Protein AF-A0ABD0RM69-F1 (afdb_monomer_lite)

InterPro domains:
  IPR001611 Leucine-rich repeat [PF13855] (1-56)
  IPR032675 Leucine-rich repeat domain superfamily [G3DSA:3.80.10.10] (1-69)
  IPR050216 Leucine-rich repeat domain-containing protein [PTHR48051] (1-65)

Secondary structure (DSSP, 8-state):
--EEE-TTS--S---GGGGG-TT--EEE--SS--SS--GGGGG-TT--EEE-TTSS-------TTB---

pLDDT: mean 83.16, std 16.38, range [41.06, 96.19]

Sequence (69 aa):
LQTLVLDGNLLSALPAELGRLQRLAYLGLSFNEFTQVPAVLERLPAVERLCMAGNKAFRLLTLKHVDLR

Foldseek 3Di:
DQEDAPAQEADQADDLCVLVCQRHQYYHQAQYAHQADYPSVVSHVNHNEYEHHNYNHDDDDPPVDYDRD

Structure (mmCIF, N/CA/C/O backbone):
data_AF-A0ABD0RM69-F1
#
_entry.id   AF-A0ABD0RM69-F1
#
loop_
_atom_site.group_PDB
_atom_site.id
_atom_site.type_symbol
_atom_site.label_atom_id
_atom_site.label_alt_id
_a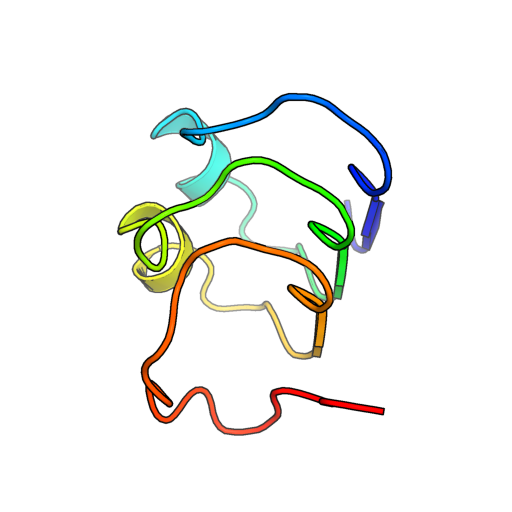tom_site.label_comp_id
_atom_site.label_asym_id
_atom_site.label_entity_id
_atom_site.label_seq_id
_atom_site.pdbx_PDB_ins_code
_atom_site.Cartn_x
_atom_site.Cartn_y
_atom_site.Cartn_z
_atom_site.occupancy
_atom_site.B_iso_or_equiv
_atom_site.auth_seq_id
_atom_site.auth_comp_id
_atom_site.auth_asym_id
_atom_site.auth_atom_id
_atom_site.pdbx_PDB_model_num
ATOM 1 N N . LEU A 1 1 ? -15.818 -0.610 4.808 1.00 65.31 1 LEU A N 1
ATOM 2 C CA . LEU A 1 1 ? -15.152 -1.585 3.922 1.00 65.31 1 LEU A CA 1
ATOM 3 C C . LEU A 1 1 ? -14.030 -2.239 4.708 1.00 65.31 1 LEU A C 1
ATOM 5 O O . LEU A 1 1 ? -13.216 -1.492 5.228 1.00 65.31 1 LEU A O 1
ATOM 9 N N . GLN A 1 2 ? -14.025 -3.566 4.838 1.00 87.75 2 GLN A N 1
ATOM 10 C CA . GLN A 1 2 ? -12.968 -4.307 5.548 1.00 87.75 2 GLN A CA 1
ATOM 11 C C . GLN A 1 2 ? -11.925 -4.899 4.595 1.00 87.75 2 GLN A C 1
ATOM 13 O O . GLN A 1 2 ? -10.780 -5.073 4.990 1.00 87.75 2 GLN A O 1
ATOM 18 N N . THR A 1 3 ? -12.288 -5.134 3.336 1.00 93.94 3 THR A N 1
ATOM 19 C CA . THR A 1 3 ? -11.439 -5.802 2.347 1.00 93.94 3 THR A CA 1
ATOM 20 C C . THR A 1 3 ? -11.511 -5.044 1.030 1.00 93.94 3 THR A C 1
ATOM 22 O O . THR A 1 3 ? -12.605 -4.732 0.565 1.00 93.94 3 THR A O 1
ATOM 25 N N . LEU A 1 4 ? -10.358 -4.754 0.436 1.00 94.75 4 LEU A N 1
ATOM 26 C CA . LEU A 1 4 ? -10.226 -4.178 -0.898 1.00 94.75 4 LEU A CA 1
ATOM 27 C C . LEU A 1 4 ? -9.210 -5.011 -1.680 1.00 94.75 4 LEU A C 1
ATOM 29 O O . LEU A 1 4 ? -8.075 -5.154 -1.241 1.00 94.75 4 LEU A O 1
ATOM 33 N N . VAL A 1 5 ? -9.622 -5.569 -2.815 1.00 95.06 5 VAL A N 1
ATOM 34 C CA . VAL A 1 5 ? -8.771 -6.406 -3.671 1.00 95.06 5 VAL A CA 1
ATOM 35 C C . VAL A 1 5 ? -8.630 -5.715 -5.018 1.00 95.06 5 VAL A C 1
ATOM 37 O O . VAL A 1 5 ? -9.627 -5.472 -5.692 1.00 95.06 5 VAL A O 1
ATOM 40 N N . LEU A 1 6 ? -7.397 -5.373 -5.380 1.00 95.31 6 LEU A N 1
ATOM 41 C CA . LEU A 1 6 ? -7.021 -4.726 -6.638 1.00 95.31 6 LEU A CA 1
ATOM 42 C C . LEU A 1 6 ? -5.935 -5.537 -7.363 1.00 95.31 6 LEU A C 1
ATOM 44 O O . LEU A 1 6 ? -5.180 -4.995 -8.174 1.00 95.31 6 LEU A O 1
ATOM 48 N N . ASP A 1 7 ? -5.836 -6.828 -7.052 1.00 94.06 7 ASP A N 1
ATOM 49 C CA . ASP A 1 7 ? -4.844 -7.724 -7.636 1.00 94.06 7 ASP A CA 1
ATOM 50 C C . ASP A 1 7 ? -5.008 -7.834 -9.163 1.00 94.06 7 ASP A C 1
ATOM 52 O O . ASP A 1 7 ? -6.126 -7.764 -9.677 1.00 94.06 7 ASP A O 1
ATOM 56 N N . GLY A 1 8 ? -3.904 -8.028 -9.889 1.00 94.88 8 GLY A N 1
ATOM 57 C CA . GLY A 1 8 ? -3.923 -8.299 -11.332 1.00 94.88 8 GLY A CA 1
ATOM 58 C C . GLY A 1 8 ? -4.289 -7.095 -12.202 1.00 94.88 8 GLY A C 1
ATOM 59 O O . GLY A 1 8 ? -4.882 -7.268 -13.265 1.00 94.88 8 GLY A O 1
ATOM 60 N N . ASN A 1 9 ? -3.969 -5.883 -11.751 1.00 96.19 9 ASN A N 1
ATOM 61 C CA . ASN A 1 9 ? -4.186 -4.652 -12.508 1.00 96.19 9 ASN A CA 1
ATOM 62 C C . ASN A 1 9 ? -2.850 -4.056 -12.979 1.00 96.19 9 ASN A C 1
ATOM 64 O O . ASN A 1 9 ? -1.783 -4.622 -12.776 1.00 96.19 9 ASN A O 1
ATOM 68 N N . LEU A 1 10 ? -2.901 -2.895 -13.632 1.00 95.44 10 LEU A N 1
ATOM 69 C CA . LEU A 1 10 ? -1.714 -2.158 -14.084 1.00 95.44 10 LEU A CA 1
ATOM 70 C C . LEU A 1 10 ? -1.456 -0.918 -13.214 1.00 95.44 10 LEU A C 1
ATOM 72 O O . LEU A 1 10 ? -1.036 0.129 -13.709 1.00 95.44 10 LEU A O 1
ATOM 76 N N . LEU A 1 11 ? -1.779 -0.991 -11.918 1.00 95.38 11 LEU A N 1
ATOM 77 C CA . LEU A 1 11 ? -1.664 0.154 -11.019 1.00 95.38 11 LEU A CA 1
ATOM 78 C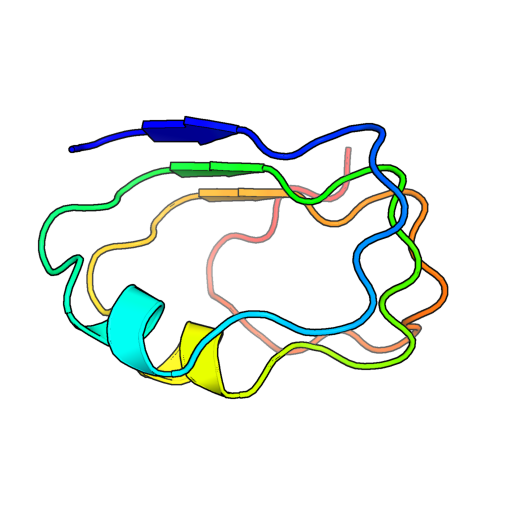 C . LEU A 1 11 ? -0.199 0.422 -10.676 1.00 95.38 11 LEU A C 1
ATOM 80 O O . LEU A 1 11 ? 0.519 -0.467 -10.231 1.00 95.38 11 LEU A O 1
ATOM 84 N N . SER A 1 12 ? 0.225 1.673 -10.827 1.00 92.69 12 SER A N 1
ATOM 85 C CA . SER A 1 12 ? 1.546 2.160 -10.401 1.00 92.69 12 SER A CA 1
ATOM 86 C C . SER A 1 12 ? 1.467 3.167 -9.248 1.00 92.69 12 SER A C 1
ATOM 88 O O . SER A 1 12 ? 2.479 3.484 -8.621 1.00 92.69 12 SER A O 1
ATOM 90 N N . ALA A 1 13 ? 0.262 3.657 -8.943 1.00 93.12 13 ALA A N 1
ATOM 91 C CA . ALA A 1 13 ? -0.031 4.587 -7.861 1.00 93.12 13 ALA A CA 1
ATOM 92 C C . ALA A 1 13 ? -1.419 4.304 -7.265 1.00 93.12 13 ALA A C 1
ATOM 94 O O . ALA A 1 13 ? -2.282 3.708 -7.909 1.00 93.12 13 ALA A O 1
ATOM 95 N N . LEU A 1 14 ? -1.628 4.754 -6.027 1.00 93.88 14 LEU A N 1
ATOM 96 C CA . LEU A 1 14 ? -2.928 4.748 -5.362 1.00 93.88 14 LEU A CA 1
ATOM 97 C C . LEU A 1 14 ? -3.346 6.189 -5.039 1.00 93.88 14 LEU A C 1
ATOM 99 O O . LEU A 1 14 ? -2.486 6.996 -4.675 1.00 93.88 14 LEU A O 1
ATOM 103 N N . PRO A 1 15 ? -4.644 6.518 -5.138 1.00 93.44 15 PRO A N 1
ATOM 104 C CA . PRO A 1 15 ? -5.146 7.848 -4.816 1.00 93.44 15 PRO A CA 1
ATOM 105 C C . PR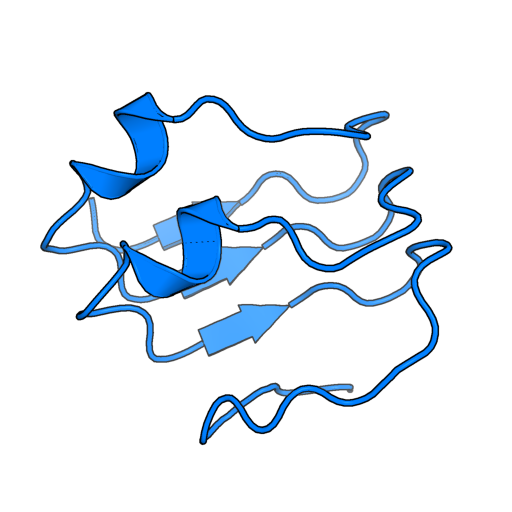O A 1 15 ? -4.989 8.154 -3.321 1.00 93.44 15 PRO A C 1
ATOM 107 O O . PRO A 1 15 ? -5.160 7.275 -2.472 1.00 93.44 15 PRO A O 1
ATOM 110 N N . ALA A 1 16 ? -4.708 9.414 -2.980 1.00 91.56 16 ALA A N 1
ATOM 111 C CA . ALA A 1 16 ? -4.518 9.845 -1.591 1.00 91.56 16 ALA A CA 1
ATOM 112 C C . ALA A 1 16 ? -5.791 9.668 -0.742 1.00 91.56 16 ALA A C 1
ATOM 114 O O . ALA A 1 16 ? -5.724 9.464 0.472 1.00 91.56 16 ALA A O 1
ATOM 115 N N . GLU A 1 17 ? -6.954 9.705 -1.391 1.00 93.25 17 GLU A N 1
ATOM 116 C CA . GLU A 1 17 ? -8.279 9.509 -0.813 1.00 93.25 17 GLU A CA 1
ATOM 117 C C . GLU A 1 17 ? -8.448 8.115 -0.206 1.00 93.25 17 GLU A C 1
ATOM 119 O O . GLU A 1 17 ? -9.247 7.959 0.719 1.00 93.25 17 GLU A O 1
ATOM 124 N N . LEU A 1 18 ? -7.671 7.119 -0.656 1.00 92.56 18 LEU A N 1
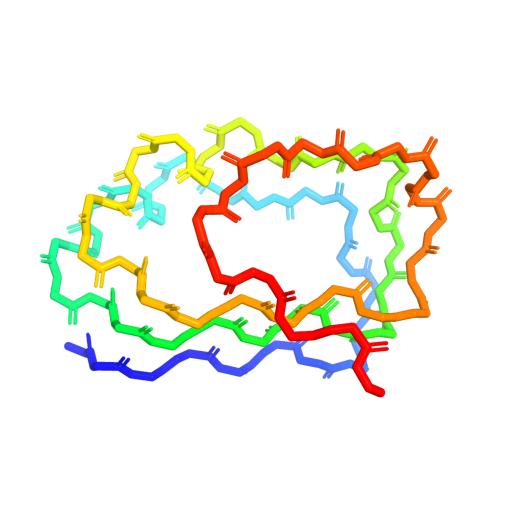ATOM 125 C CA . LEU A 1 18 ? -7.703 5.770 -0.095 1.00 92.56 18 LEU A CA 1
ATOM 126 C C . LEU A 1 18 ? -7.366 5.775 1.404 1.00 92.56 18 LEU A C 1
ATOM 128 O O . LEU A 1 18 ? -7.957 5.014 2.165 1.00 92.56 18 LEU A O 1
ATOM 132 N N . GLY A 1 19 ? -6.528 6.714 1.859 1.00 90.31 19 GLY A N 1
ATOM 133 C CA . GLY A 1 19 ? -6.205 6.919 3.277 1.00 90.31 19 GLY A CA 1
ATOM 134 C C . GLY A 1 19 ? -7.406 7.301 4.157 1.00 90.31 19 GLY A C 1
ATOM 135 O O . GLY A 1 19 ? -7.307 7.329 5.379 1.00 90.31 19 GLY A O 1
ATOM 136 N N . ARG A 1 20 ? -8.579 7.589 3.576 1.00 92.75 20 ARG A N 1
ATOM 137 C CA . ARG A 1 20 ? -9.824 7.808 4.333 1.00 92.75 20 ARG A CA 1
ATOM 138 C C . ARG A 1 20 ? -10.505 6.504 4.748 1.00 92.75 20 ARG A C 1
ATOM 140 O O . ARG A 1 20 ? -11.449 6.544 5.536 1.00 92.75 20 ARG A O 1
ATOM 147 N N . LEU A 1 21 ? -10.047 5.349 4.263 1.00 92.88 21 LEU A N 1
ATOM 148 C CA . LEU A 1 21 ? -10.620 4.046 4.595 1.00 92.88 21 LEU A CA 1
ATOM 149 C C . LEU A 1 21 ? -10.165 3.559 5.982 1.00 92.88 21 LEU A C 1
ATOM 151 O O . LEU A 1 21 ? -9.439 2.581 6.121 1.00 92.88 21 LEU A O 1
ATOM 155 N N . GLN A 1 22 ? -10.675 4.207 7.031 1.00 90.19 22 GLN A N 1
ATOM 156 C CA . GLN A 1 22 ? -10.325 3.965 8.442 1.00 90.19 22 GLN A CA 1
ATOM 157 C C . GLN A 1 22 ? -10.696 2.569 8.979 1.00 90.19 22 GLN A C 1
ATOM 159 O O . GLN A 1 22 ? -10.389 2.239 10.120 1.00 90.19 22 GLN A O 1
ATOM 164 N N . ARG A 1 23 ? -11.420 1.763 8.197 1.00 93.62 23 ARG A N 1
ATOM 165 C CA . ARG A 1 23 ? -11.890 0.420 8.582 1.00 93.62 23 ARG A CA 1
ATOM 166 C C . ARG A 1 23 ? -11.364 -0.684 7.666 1.00 93.62 23 ARG A C 1
ATOM 168 O O . ARG A 1 23 ? -11.821 -1.818 7.791 1.00 93.62 23 ARG A O 1
ATOM 175 N N . LEU A 1 24 ? -10.467 -0.350 6.736 1.00 93.44 24 LEU A N 1
ATOM 176 C CA . LEU A 1 24 ? -9.887 -1.325 5.823 1.00 93.44 24 LEU A CA 1
ATOM 177 C C . LEU A 1 24 ? -8.904 -2.208 6.589 1.00 93.44 24 LEU A C 1
ATOM 179 O O . LEU A 1 24 ? -7.938 -1.689 7.126 1.00 93.44 24 LEU A O 1
ATOM 183 N N . ALA A 1 25 ? -9.164 -3.512 6.622 1.00 91.44 25 ALA A N 1
ATOM 184 C CA . ALA A 1 25 ? -8.360 -4.516 7.314 1.00 91.44 25 ALA A CA 1
ATOM 185 C C . ALA A 1 25 ? -7.490 -5.339 6.349 1.00 91.44 25 ALA A C 1
ATOM 187 O O . ALA A 1 25 ? -6.399 -5.767 6.717 1.00 91.44 25 ALA A O 1
ATOM 188 N N . TYR A 1 26 ? -7.950 -5.538 5.110 1.00 91.31 26 TYR A N 1
ATOM 189 C CA . TYR A 1 26 ? -7.228 -6.257 4.062 1.00 91.31 26 TYR A CA 1
ATOM 190 C C . TYR A 1 26 ? -7.108 -5.418 2.788 1.00 91.31 26 TYR A C 1
ATOM 192 O O . TYR A 1 26 ? -8.114 -4.891 2.300 1.00 91.31 26 TYR A O 1
ATOM 200 N N . LEU A 1 27 ? -5.902 -5.364 2.222 1.00 92.75 27 LEU A N 1
ATOM 201 C CA . LEU A 1 27 ? -5.612 -4.738 0.936 1.00 92.75 27 LEU A CA 1
ATOM 202 C C . LEU A 1 27 ? -4.787 -5.674 0.035 1.00 92.75 27 LEU A C 1
ATOM 204 O O . LEU A 1 27 ? -3.644 -5.997 0.352 1.00 92.75 27 LEU A O 1
ATOM 208 N N . GLY A 1 28 ? -5.362 -6.080 -1.097 1.00 93.62 28 GLY A N 1
ATOM 209 C CA . GLY A 1 28 ? -4.669 -6.804 -2.166 1.00 93.62 28 GLY A CA 1
ATOM 210 C C . GLY A 1 28 ? -4.233 -5.851 -3.277 1.00 93.62 28 GLY A C 1
ATOM 211 O O . GLY A 1 28 ? -5.063 -5.120 -3.817 1.00 93.62 28 GLY A O 1
ATOM 212 N N . LEU A 1 29 ? -2.939 -5.833 -3.586 1.00 93.75 29 LEU A N 1
ATOM 213 C CA . LEU A 1 29 ? -2.311 -5.095 -4.687 1.00 93.75 29 LEU A CA 1
ATOM 214 C C . LEU A 1 29 ? -1.349 -5.991 -5.482 1.00 93.75 29 LEU A C 1
ATOM 216 O O . LEU A 1 29 ? -0.464 -5.486 -6.174 1.00 93.75 29 LEU A O 1
ATOM 220 N N . SER A 1 30 ? -1.451 -7.311 -5.355 1.00 92.62 30 SER A N 1
ATOM 221 C CA . SER A 1 30 ? -0.552 -8.250 -6.020 1.00 92.62 30 SER A CA 1
ATOM 222 C C . SER A 1 30 ? -0.661 -8.138 -7.542 1.00 92.62 30 SER A C 1
ATOM 224 O O . SER A 1 30 ? -1.704 -7.760 -8.069 1.00 92.62 30 SER A O 1
ATOM 226 N N . PHE A 1 31 ? 0.410 -8.467 -8.260 1.00 93.62 31 PHE A N 1
ATOM 227 C CA . PHE A 1 31 ? 0.468 -8.447 -9.724 1.00 93.62 31 PHE A CA 1
ATOM 228 C C . PHE A 1 31 ? 0.028 -7.094 -10.301 1.00 93.62 31 PHE A C 1
ATOM 230 O O . PHE A 1 31 ? -0.911 -7.015 -11.087 1.00 93.62 31 PHE A O 1
ATOM 237 N N . ASN A 1 32 ? 0.688 -6.032 -9.835 1.00 94.38 32 ASN A N 1
ATOM 238 C CA . ASN A 1 32 ? 0.538 -4.662 -10.314 1.00 94.38 32 ASN A CA 1
ATOM 239 C C . ASN A 1 32 ? 1.908 -4.095 -10.735 1.00 94.38 32 ASN A C 1
ATOM 241 O O . ASN A 1 32 ? 2.913 -4.802 -10.804 1.00 94.38 32 ASN A O 1
ATOM 245 N N . GLU A 1 33 ? 1.958 -2.797 -11.020 1.00 94.81 33 GLU A N 1
ATOM 246 C CA . GLU A 1 33 ? 3.116 -2.097 -11.576 1.00 94.81 33 GLU A CA 1
ATOM 247 C C . GLU A 1 33 ? 3.785 -1.160 -10.553 1.00 94.81 33 GLU A C 1
ATOM 249 O O . GLU A 1 33 ? 4.508 -0.228 -10.918 1.00 94.81 33 GLU A O 1
ATOM 254 N N . PHE A 1 34 ? 3.563 -1.382 -9.251 1.00 91.88 34 PHE A N 1
ATOM 255 C CA . PHE A 1 34 ? 4.161 -0.559 -8.201 1.00 91.88 34 PHE A CA 1
ATOM 256 C C . PHE A 1 34 ? 5.678 -0.762 -8.166 1.00 91.88 34 PHE A C 1
ATOM 258 O O . PHE A 1 34 ? 6.158 -1.865 -7.922 1.00 91.88 34 PHE A O 1
ATOM 265 N N . THR A 1 35 ? 6.444 0.310 -8.374 1.00 90.25 35 THR A N 1
ATOM 266 C CA . THR A 1 35 ? 7.918 0.330 -8.250 1.00 90.25 35 THR A CA 1
ATOM 267 C C . THR A 1 35 ? 8.390 0.712 -6.848 1.00 90.25 35 THR A C 1
ATOM 269 O O . THR A 1 35 ? 9.544 0.490 -6.489 1.00 90.25 35 THR A O 1
ATOM 272 N N . GLN A 1 36 ? 7.486 1.260 -6.041 1.00 86.38 36 GLN A N 1
ATOM 273 C CA . GLN A 1 36 ? 7.689 1.643 -4.651 1.00 86.38 36 GLN A CA 1
ATOM 274 C C . GLN A 1 36 ? 6.417 1.364 -3.854 1.00 86.38 36 GLN A C 1
ATOM 276 O O . GLN A 1 36 ? 5.326 1.269 -4.418 1.00 86.38 36 GLN A O 1
ATOM 281 N N . VAL A 1 37 ? 6.554 1.261 -2.536 1.00 85.00 37 VAL A N 1
ATOM 282 C CA . VAL A 1 37 ? 5.415 1.141 -1.624 1.00 85.00 37 VAL A CA 1
ATOM 283 C C . VAL A 1 37 ? 4.649 2.478 -1.618 1.00 85.00 37 VAL A C 1
ATOM 285 O O . VAL A 1 37 ? 5.257 3.510 -1.335 1.00 85.00 37 VAL A O 1
ATOM 288 N N . PRO A 1 38 ? 3.342 2.513 -1.943 1.00 86.81 38 PRO A N 1
ATOM 289 C CA . PRO A 1 38 ? 2.579 3.760 -1.969 1.00 86.81 38 PRO A CA 1
ATOM 290 C C . PRO A 1 38 ? 2.502 4.427 -0.592 1.00 86.81 38 PRO A C 1
ATOM 292 O O . PRO A 1 38 ? 2.047 3.811 0.370 1.00 86.81 38 PRO A O 1
ATOM 295 N N . ALA A 1 39 ? 2.834 5.720 -0.509 1.00 87.69 39 ALA A N 1
ATOM 296 C CA . ALA A 1 39 ? 2.789 6.486 0.745 1.00 87.69 39 ALA A CA 1
ATOM 297 C C . ALA A 1 39 ? 1.396 6.510 1.406 1.00 87.69 39 ALA A C 1
ATOM 299 O O . ALA A 1 39 ? 1.269 6.674 2.616 1.00 87.69 39 ALA A O 1
ATOM 300 N N . VAL A 1 40 ? 0.322 6.301 0.634 1.00 91.31 40 VAL A N 1
ATOM 301 C CA . VAL A 1 40 ? -1.038 6.212 1.186 1.00 91.31 40 VAL A CA 1
ATOM 302 C C . VAL A 1 40 ? -1.207 5.053 2.173 1.00 91.31 40 VAL A C 1
ATOM 304 O O . VAL A 1 40 ? -2.069 5.135 3.044 1.00 91.31 40 VAL A O 1
ATOM 307 N N . LEU A 1 41 ? -0.372 4.010 2.090 1.00 87.06 41 LEU A N 1
ATOM 308 C CA . LEU A 1 41 ? -0.403 2.878 3.017 1.00 87.06 41 LEU A CA 1
ATOM 309 C C . LEU A 1 41 ? -0.082 3.299 4.458 1.00 87.06 41 LEU A C 1
ATOM 311 O O . LEU A 1 41 ? -0.626 2.719 5.391 1.00 87.06 41 LEU A O 1
ATOM 315 N N . GLU A 1 42 ? 0.702 4.363 4.652 1.00 85.88 42 GLU A N 1
ATOM 316 C CA . GLU A 1 42 ? 0.964 4.944 5.978 1.00 85.88 42 GLU A CA 1
ATOM 317 C C . GLU A 1 42 ? -0.292 5.568 6.605 1.00 85.88 42 GLU A C 1
ATOM 319 O O . GLU A 1 42 ? -0.380 5.738 7.819 1.00 85.88 42 GLU A O 1
ATOM 324 N N . ARG A 1 43 ? -1.293 5.904 5.782 1.00 90.12 43 ARG A N 1
ATOM 325 C CA . ARG A 1 43 ? -2.548 6.550 6.196 1.00 90.12 43 ARG A CA 1
ATOM 326 C C . ARG A 1 43 ? -3.692 5.550 6.370 1.00 90.12 43 ARG A C 1
ATOM 328 O O . ARG A 1 43 ? -4.839 5.967 6.502 1.00 90.12 43 ARG A O 1
ATOM 335 N N . LEU A 1 44 ? -3.401 4.249 6.360 1.00 89.94 44 LEU A N 1
ATOM 336 C CA . LEU A 1 44 ? -4.373 3.171 6.535 1.00 89.94 44 LEU A CA 1
ATOM 337 C C . LEU A 1 44 ? -4.176 2.492 7.903 1.00 89.94 44 LEU A C 1
ATOM 339 O O . LEU A 1 44 ? -3.622 1.396 7.975 1.00 89.94 44 LEU A O 1
ATOM 343 N N . PRO A 1 45 ? -4.630 3.114 9.009 1.00 84.75 45 PRO A N 1
ATOM 344 C CA . PRO A 1 45 ? -4.259 2.690 10.362 1.00 84.75 45 PRO A CA 1
ATOM 345 C C . PRO A 1 45 ? -4.835 1.331 10.780 1.00 84.75 45 PRO A C 1
ATOM 347 O O . PRO A 1 45 ? -4.369 0.753 11.756 1.00 84.75 45 PRO A O 1
ATOM 350 N N . ALA A 1 46 ? -5.859 0.841 10.079 1.00 89.19 46 ALA A N 1
ATOM 351 C CA . ALA A 1 46 ? -6.549 -0.404 10.400 1.00 89.19 46 ALA A CA 1
ATOM 352 C C . ALA A 1 46 ? -6.136 -1.587 9.508 1.00 89.19 46 ALA A C 1
ATOM 354 O O . ALA A 1 46 ? -6.685 -2.672 9.684 1.00 89.19 46 ALA A O 1
ATOM 355 N N . VAL A 1 47 ? -5.214 -1.400 8.549 1.00 89.38 47 VAL A N 1
ATOM 356 C CA . VAL A 1 47 ? -4.806 -2.485 7.643 1.00 89.38 47 VAL A CA 1
ATOM 357 C C . VAL A 1 47 ? -3.930 -3.473 8.401 1.00 89.38 47 VAL A C 1
ATOM 359 O O . VAL A 1 47 ? -2.818 -3.160 8.817 1.00 89.38 47 VAL A O 1
ATOM 362 N N . GLU A 1 48 ? -4.446 -4.686 8.551 1.00 86.56 48 GLU A N 1
ATOM 363 C CA . GLU A 1 48 ? -3.775 -5.802 9.216 1.00 86.56 48 GLU A CA 1
ATOM 364 C C . GLU A 1 48 ? -3.086 -6.727 8.213 1.00 86.56 48 GLU A C 1
ATOM 366 O O . GLU A 1 48 ? -2.097 -7.374 8.547 1.00 86.56 48 GLU A O 1
ATOM 371 N N . ARG A 1 49 ? -3.608 -6.802 6.982 1.00 87.25 49 ARG A N 1
ATOM 372 C CA . ARG A 1 49 ? -3.077 -7.644 5.909 1.00 87.25 49 ARG A CA 1
ATOM 373 C C . ARG A 1 49 ? -2.915 -6.854 4.618 1.00 87.25 49 ARG A C 1
ATOM 375 O O . ARG A 1 49 ? -3.876 -6.280 4.108 1.00 87.25 49 ARG A O 1
ATOM 382 N N . LEU A 1 50 ? -1.701 -6.876 4.080 1.00 88.81 50 LEU A N 1
ATOM 383 C CA . LEU A 1 50 ? -1.340 -6.265 2.805 1.00 88.81 50 LEU A CA 1
ATOM 384 C C . LEU A 1 50 ? -0.621 -7.298 1.933 1.00 88.81 50 LEU A C 1
ATOM 386 O O . LEU A 1 50 ? 0.401 -7.840 2.352 1.00 88.81 50 LEU A O 1
ATOM 390 N N . CYS A 1 51 ? -1.121 -7.518 0.718 1.00 88.69 51 CYS A N 1
ATOM 391 C CA . CYS A 1 51 ? -0.472 -8.352 -0.292 1.00 88.69 51 CYS A CA 1
ATOM 392 C C . CYS A 1 51 ? -0.008 -7.469 -1.458 1.00 88.69 51 CYS A C 1
ATOM 394 O O . CYS A 1 51 ? -0.807 -6.744 -2.041 1.00 88.69 51 CYS A O 1
ATOM 396 N N . MET A 1 52 ? 1.286 -7.511 -1.789 1.00 89.00 52 MET A N 1
ATOM 397 C CA . MET A 1 52 ? 1.882 -6.770 -2.915 1.00 89.00 52 MET A CA 1
ATOM 398 C C . MET A 1 52 ? 2.808 -7.657 -3.764 1.00 89.00 52 MET A C 1
ATOM 400 O O . MET A 1 52 ? 3.716 -7.152 -4.428 1.00 89.00 52 MET A O 1
ATOM 404 N N . ALA A 1 53 ? 2.618 -8.978 -3.734 1.00 87.88 53 ALA A N 1
ATOM 405 C CA . ALA A 1 53 ? 3.460 -9.919 -4.473 1.00 87.88 53 ALA A CA 1
ATOM 406 C C . ALA A 1 53 ? 3.415 -9.632 -5.983 1.00 87.88 53 ALA A C 1
ATOM 408 O O . ALA A 1 53 ? 2.420 -9.126 -6.491 1.00 87.88 53 ALA A O 1
ATOM 409 N N . GLY A 1 54 ? 4.490 -9.920 -6.718 1.00 88.69 54 GLY A N 1
ATOM 410 C CA . GLY A 1 54 ? 4.509 -9.707 -8.171 1.00 88.69 54 GLY A CA 1
ATOM 411 C C . GLY A 1 54 ? 4.450 -8.237 -8.612 1.00 88.69 54 GLY A C 1
ATOM 412 O O . GLY A 1 54 ? 4.047 -7.969 -9.736 1.00 88.69 54 GLY A O 1
ATOM 413 N N . ASN A 1 55 ? 4.833 -7.295 -7.743 1.00 88.50 55 ASN A N 1
ATOM 414 C CA . ASN A 1 55 ? 5.106 -5.904 -8.112 1.00 88.50 55 ASN A CA 1
ATOM 415 C C . ASN A 1 55 ? 6.601 -5.680 -8.379 1.00 88.50 55 ASN A C 1
ATOM 417 O O . ASN A 1 55 ? 7.447 -6.499 -8.024 1.00 88.50 55 ASN A O 1
ATOM 421 N N . LYS A 1 56 ? 6.936 -4.528 -8.964 1.00 85.31 56 LYS A N 1
ATOM 422 C CA . LYS A 1 56 ? 8.320 -4.122 -9.265 1.00 85.31 56 LYS A CA 1
ATOM 423 C C . LYS A 1 56 ? 9.074 -3.567 -8.046 1.00 85.31 56 LYS A C 1
ATOM 425 O O . LYS A 1 56 ? 10.287 -3.383 -8.106 1.00 85.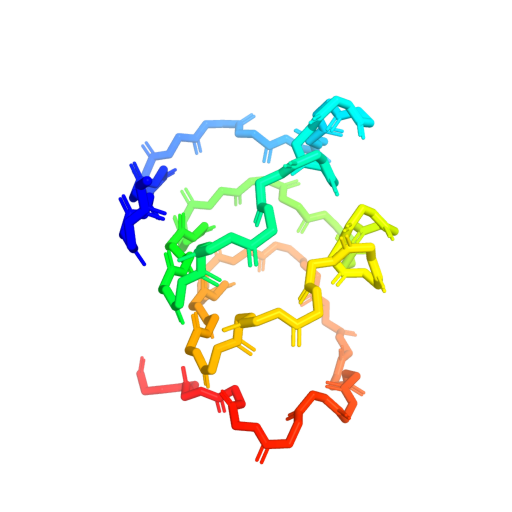31 56 LYS A O 1
ATOM 430 N N . ALA A 1 57 ? 8.369 -3.280 -6.952 1.00 69.75 57 ALA A N 1
ATOM 431 C CA . ALA A 1 57 ? 8.922 -2.716 -5.730 1.00 69.75 57 ALA A CA 1
ATOM 432 C C . ALA A 1 57 ? 9.725 -3.763 -4.945 1.00 69.75 57 ALA A C 1
ATOM 434 O O . ALA A 1 57 ? 9.162 -4.707 -4.394 1.00 69.75 57 ALA A O 1
ATOM 435 N N . PHE A 1 58 ? 11.040 -3.563 -4.835 1.00 60.34 58 PHE A N 1
ATOM 436 C CA . PHE A 1 58 ? 11.916 -4.396 -4.013 1.00 60.34 58 PHE A CA 1
ATOM 437 C C . PHE A 1 58 ? 12.467 -3.596 -2.828 1.00 60.34 58 PHE A C 1
ATOM 439 O O . PHE A 1 58 ? 13.564 -3.048 -2.909 1.00 60.34 58 PHE A O 1
ATOM 446 N N . ARG A 1 59 ? 11.717 -3.524 -1.717 1.00 49.47 59 ARG A N 1
ATOM 447 C CA . ARG A 1 59 ? 12.286 -3.367 -0.364 1.00 49.47 59 ARG A CA 1
ATOM 448 C C . ARG A 1 59 ? 11.226 -3.578 0.718 1.00 49.47 59 ARG A C 1
ATOM 450 O O . ARG A 1 59 ? 10.191 -2.922 0.713 1.00 49.47 59 ARG A O 1
ATOM 457 N N . LEU A 1 60 ? 11.532 -4.471 1.660 1.00 46.72 60 LEU A N 1
ATOM 458 C CA . LEU A 1 60 ? 10.800 -4.684 2.910 1.00 46.72 60 LEU A CA 1
ATOM 459 C C . LEU A 1 60 ? 10.666 -3.357 3.673 1.00 46.72 60 LEU A C 1
ATOM 461 O O . LEU A 1 60 ? 11.640 -2.878 4.254 1.00 46.72 60 LEU A O 1
ATOM 465 N N . LEU A 1 61 ? 9.467 -2.777 3.684 1.00 45.62 61 LEU A N 1
ATOM 466 C CA . LEU A 1 61 ? 9.065 -1.861 4.744 1.00 45.62 61 LEU A CA 1
ATOM 467 C C . LEU A 1 61 ? 8.302 -2.670 5.785 1.00 45.62 61 LEU A C 1
ATOM 469 O O . LEU A 1 61 ? 7.404 -3.448 5.466 1.00 45.62 61 LEU A O 1
ATOM 473 N N . THR A 1 62 ? 8.722 -2.498 7.029 1.00 44.19 62 THR A N 1
ATOM 474 C CA . THR A 1 62 ? 8.274 -3.175 8.242 1.00 44.19 62 THR A CA 1
ATOM 475 C C . THR A 1 62 ? 6.827 -2.802 8.588 1.00 44.19 62 THR A C 1
ATOM 477 O O . THR A 1 62 ? 6.555 -2.172 9.604 1.00 44.19 62 THR A O 1
ATOM 480 N N . LEU A 1 63 ? 5.863 -3.172 7.747 1.00 50.78 63 LEU A N 1
ATOM 481 C CA . LEU A 1 63 ? 4.475 -3.299 8.176 1.00 50.78 63 LEU A CA 1
ATOM 482 C C . LEU A 1 63 ? 4.386 -4.618 8.947 1.00 50.78 63 LEU A C 1
ATOM 484 O O . LEU A 1 63 ? 4.832 -5.656 8.464 1.00 50.78 63 LEU A O 1
ATOM 488 N N . LYS A 1 64 ? 3.881 -4.563 10.183 1.00 53.34 64 LYS A N 1
ATOM 489 C CA . LYS A 1 64 ? 3.999 -5.639 11.186 1.00 53.34 64 LYS A CA 1
ATOM 490 C C . LYS A 1 64 ? 3.466 -7.014 10.733 1.00 53.34 64 LYS A C 1
ATOM 492 O O . LYS A 1 64 ? 3.803 -8.002 11.372 1.00 53.34 64 LYS A O 1
ATOM 497 N N . HIS A 1 65 ? 2.707 -7.085 9.635 1.00 51.50 65 HIS A N 1
ATOM 498 C CA . HIS A 1 65 ? 2.194 -8.314 9.024 1.00 51.50 65 HIS A CA 1
ATOM 499 C C . HIS A 1 65 ? 2.044 -8.189 7.489 1.00 51.50 65 HIS A C 1
ATOM 501 O O . HIS A 1 65 ? 0.933 -8.158 6.963 1.00 51.50 65 HIS A O 1
ATOM 507 N N . VAL A 1 66 ? 3.151 -8.110 6.741 1.00 53.62 66 VAL A N 1
ATOM 508 C CA . VAL A 1 66 ? 3.112 -8.359 5.283 1.00 53.62 66 VAL A CA 1
ATOM 509 C C . VAL A 1 66 ? 3.250 -9.864 5.061 1.00 53.62 66 VAL A C 1
ATOM 511 O O . VAL A 1 66 ? 4.314 -10.427 5.310 1.00 53.62 66 VAL A O 1
ATOM 514 N N . ASP A 1 67 ? 2.174 -10.524 4.631 1.00 49.69 67 ASP A N 1
ATOM 515 C CA . ASP A 1 67 ? 2.225 -11.933 4.231 1.00 49.69 67 ASP A CA 1
ATOM 516 C C . ASP A 1 67 ? 2.753 -11.995 2.788 1.00 49.69 67 ASP A C 1
ATOM 518 O O . ASP A 1 67 ? 2.069 -11.584 1.849 1.00 49.69 67 ASP A O 1
ATOM 522 N N . LEU A 1 68 ? 4.012 -12.417 2.630 1.00 45.88 68 LEU A N 1
ATOM 523 C CA . LEU A 1 68 ? 4.732 -12.507 1.348 1.00 45.88 68 LEU A CA 1
ATOM 524 C C . LEU A 1 68 ? 4.682 -13.924 0.736 1.00 45.88 68 LEU A C 1
ATOM 526 O O . LEU A 1 68 ? 5.627 -14.321 0.056 1.00 45.88 68 LEU A O 1
ATOM 530 N N . ARG A 1 69 ? 3.636 -14.705 1.025 1.00 41.06 69 ARG A N 1
ATOM 531 C CA . ARG A 1 69 ? 3.454 -16.050 0.451 1.00 41.06 69 ARG A CA 1
ATOM 532 C C . ARG A 1 69 ? 3.127 -16.021 -1.036 1.00 41.06 69 ARG A C 1
ATOM 534 O O . ARG A 1 69 ? 2.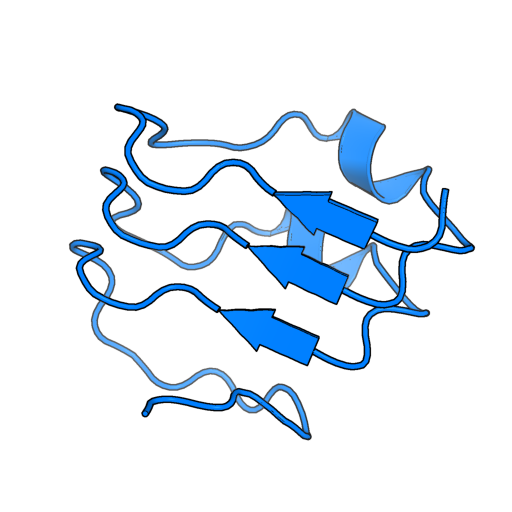383 -15.110 -1.460 1.00 41.06 69 ARG A O 1
#

Radius of gyration: 10.92 Å; chains: 1; bounding box: 27×26×25 Å

Organism: Cirrhinus mrigala (NCBI:txid683832)